Protein AF-A0A2L2Z8I0-F1 (afdb_monomer_lite)

pLDDT: mean 86.8, std 8.37, range [50.72, 96.5]

Organism: Parasteatoda tepidariorum (NCBI:txid114398)

Secondary structure (DSSP, 8-state):
-HHHHHHHHHHHHHTTT-HHHHHHHHHHHHHHHHHHHHHHHHHHHHHHHHHHHHHHHHHHHHHHHHHHTT--

Radius of gyration: 24.86 Å; chains: 1; bounding box: 50×15×68 Å

Structure (mmCIF, N/CA/C/O backbone):
data_AF-A0A2L2Z8I0-F1
#
_entry.id   AF-A0A2L2Z8I0-F1
#
loop_
_atom_site.group_PDB
_atom_site.id
_atom_site.type_symbol
_atom_site.label_atom_id
_atom_site.label_alt_id
_atom_site.label_comp_id
_atom_site.label_asym_id
_atom_site.label_entity_id
_atom_site.label_seq_id
_atom_site.pdbx_PDB_ins_code
_atom_site.Cartn_x
_atom_site.Cartn_y
_atom_site.Cartn_z
_atom_site.occupancy
_atom_site.B_iso_or_equiv
_atom_site.auth_seq_id
_atom_site.auth_comp_id
_atom_site.auth_asym_id
_atom_site.auth_atom_id
_atom_site.pdbx_PDB_model_num
ATOM 1 N N . GLU A 1 1 ? -8.199 2.213 2.146 1.00 74.75 1 GLU A N 1
ATOM 2 C CA . GLU A 1 1 ? -8.448 3.265 3.161 1.00 74.75 1 GLU A CA 1
ATOM 3 C C . GLU A 1 1 ? -9.895 3.321 3.658 1.00 74.75 1 GLU A C 1
ATOM 5 O O . GLU A 1 1 ? -10.123 3.063 4.828 1.00 74.75 1 GLU A O 1
ATOM 10 N N . ARG A 1 2 ? -10.907 3.507 2.800 1.00 82.75 2 ARG A N 1
ATOM 11 C CA . ARG A 1 2 ? -12.328 3.646 3.213 1.00 82.75 2 ARG A CA 1
ATOM 12 C C . ARG A 1 2 ? -12.887 2.558 4.161 1.00 82.75 2 ARG A C 1
ATOM 14 O O . ARG A 1 2 ? -13.734 2.845 5.002 1.00 82.75 2 ARG A O 1
ATOM 21 N N . LYS A 1 3 ? -12.412 1.307 4.056 1.00 78.56 3 LYS A N 1
ATOM 22 C CA . LYS A 1 3 ? -12.787 0.210 4.977 1.00 78.56 3 LYS A CA 1
ATOM 23 C C . LYS A 1 3 ? -12.176 0.362 6.381 1.00 78.56 3 LYS A C 1
ATOM 25 O O . LYS A 1 3 ? -12.841 0.039 7.354 1.00 78.56 3 LYS A O 1
ATOM 30 N N . VAL A 1 4 ? -10.955 0.893 6.493 1.00 81.81 4 VAL A N 1
ATOM 31 C CA . VAL A 1 4 ? -10.291 1.209 7.778 1.00 81.81 4 VAL A CA 1
ATOM 32 C C . VAL A 1 4 ? -11.102 2.266 8.534 1.00 81.81 4 VAL A C 1
ATOM 34 O O . VAL A 1 4 ? -11.381 2.110 9.721 1.00 81.81 4 VAL A O 1
ATOM 37 N N . GLU A 1 5 ? -11.573 3.301 7.838 1.00 84.81 5 GLU A N 1
ATOM 38 C CA . GLU A 1 5 ? -12.396 4.362 8.433 1.00 84.81 5 GLU A CA 1
ATOM 39 C C . GLU A 1 5 ? -13.768 3.858 8.902 1.00 84.81 5 GLU A C 1
ATOM 41 O O . GLU A 1 5 ? -14.224 4.21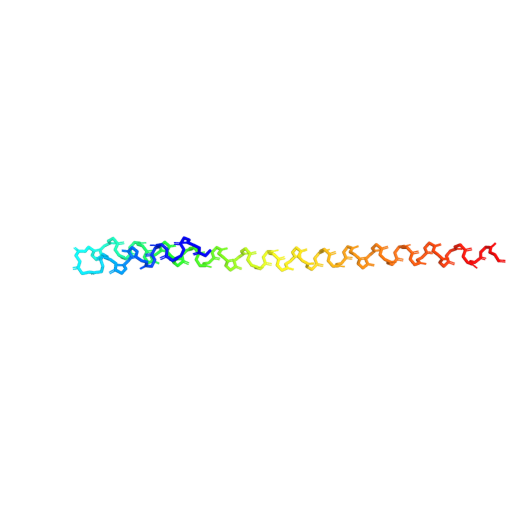4 9.990 1.00 84.81 5 GLU A O 1
ATOM 46 N N . GLN A 1 6 ? -14.415 2.990 8.117 1.00 84.88 6 GLN A N 1
ATOM 47 C CA . GLN A 1 6 ? -15.702 2.389 8.477 1.00 84.88 6 GLN A CA 1
ATOM 48 C C . GLN A 1 6 ? -15.615 1.508 9.729 1.00 84.88 6 GLN A C 1
ATOM 50 O O . GLN A 1 6 ? -16.496 1.581 10.590 1.00 84.88 6 GLN A O 1
ATOM 55 N N . GLU A 1 7 ? -14.556 0.706 9.864 1.00 81.31 7 GLU A N 1
ATOM 56 C CA . GLU A 1 7 ? -14.338 -0.123 11.055 1.00 81.31 7 GLU A CA 1
ATOM 57 C C . GLU A 1 7 ? -14.007 0.737 12.285 1.00 81.31 7 GLU A C 1
ATOM 59 O O . GLU A 1 7 ? -14.495 0.465 13.380 1.00 81.31 7 GLU A O 1
ATOM 64 N N . LEU A 1 8 ? -13.252 1.831 12.117 1.00 82.81 8 LEU A N 1
ATOM 65 C CA . LEU A 1 8 ? -12.996 2.808 13.185 1.00 82.81 8 LEU A CA 1
ATOM 66 C C . LEU A 1 8 ? -14.279 3.508 13.648 1.00 82.81 8 LEU A C 1
ATOM 68 O O . LEU A 1 8 ? -14.504 3.660 14.851 1.00 82.81 8 LEU A O 1
ATOM 72 N N . ALA A 1 9 ? -15.138 3.917 12.713 1.00 86.50 9 ALA A N 1
ATOM 73 C CA . ALA A 1 9 ? -16.427 4.530 13.024 1.00 86.50 9 ALA A CA 1
ATOM 74 C C . ALA A 1 9 ? -17.365 3.542 13.739 1.00 86.50 9 ALA A C 1
ATOM 76 O O . ALA A 1 9 ? -18.0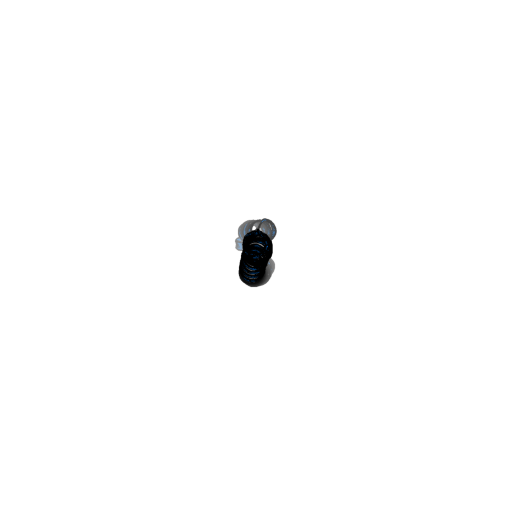12 3.895 14.728 1.00 86.50 9 ALA A O 1
ATOM 77 N N . SER A 1 10 ? -17.389 2.287 13.284 1.00 81.75 10 SER A N 1
ATOM 78 C CA . SER A 1 10 ? -18.187 1.212 13.883 1.00 81.75 10 SER A CA 1
ATOM 79 C C . SER A 1 10 ? -17.687 0.830 15.275 1.00 81.75 10 SER A C 1
ATOM 81 O O . SER A 1 10 ? -18.498 0.618 16.177 1.00 81.75 10 SER A O 1
ATOM 83 N N . ALA A 1 11 ? -16.367 0.814 15.486 1.00 83.19 11 ALA A N 1
ATOM 84 C CA . ALA A 1 11 ? -15.772 0.631 16.802 1.00 83.19 11 ALA A CA 1
ATOM 85 C C . ALA A 1 11 ? -16.195 1.765 17.745 1.00 83.19 11 ALA A C 1
ATOM 87 O O . ALA A 1 11 ? -16.811 1.487 18.771 1.00 83.19 11 ALA A O 1
ATOM 88 N N . LYS A 1 12 ? -15.984 3.034 17.355 1.00 85.06 12 LYS A N 1
ATOM 89 C CA . LYS A 1 12 ? -16.358 4.219 18.155 1.00 85.06 12 LYS A CA 1
ATOM 90 C C . LYS A 1 12 ? -17.835 4.229 18.554 1.00 85.06 12 LYS A C 1
ATOM 92 O O . LYS A 1 12 ? -18.158 4.568 19.689 1.00 85.06 12 LYS A O 1
ATOM 97 N N . LYS A 1 13 ? -18.727 3.820 17.648 1.00 86.06 13 LYS A N 1
ATOM 98 C CA . LYS A 1 13 ? -20.176 3.755 17.895 1.00 86.06 13 LYS A CA 1
ATOM 99 C C . LYS A 1 13 ? -20.567 2.670 18.906 1.00 86.06 13 LYS A C 1
ATOM 101 O O . LYS A 1 13 ? -21.547 2.837 19.626 1.00 86.06 13 LYS A O 1
ATOM 106 N N . ASN A 1 14 ? -19.809 1.576 18.972 1.00 84.38 14 ASN A N 1
ATOM 107 C CA . ASN A 1 14 ? -20.136 0.401 19.782 1.00 84.38 14 ASN A CA 1
ATOM 108 C C . ASN A 1 14 ? -19.299 0.273 21.070 1.00 84.38 14 ASN A C 1
ATOM 110 O O . ASN A 1 14 ? -19.566 -0.633 21.860 1.00 84.38 14 ASN A O 1
ATOM 114 N N . CYS A 1 15 ? -18.345 1.181 21.321 1.00 74.62 15 CYS A N 1
ATOM 115 C CA . CYS A 1 15 ? -17.416 1.131 22.459 1.00 74.62 15 CYS A CA 1
ATOM 116 C C . CYS A 1 15 ? -18.087 0.976 23.834 1.00 74.62 15 CYS A C 1
ATOM 118 O O . CYS A 1 15 ? -17.574 0.235 24.666 1.00 74.62 15 CYS A O 1
ATOM 120 N N . SER A 1 16 ? -19.207 1.661 24.094 1.00 77.94 16 SER A N 1
ATOM 121 C CA . SER A 1 16 ? -19.839 1.663 25.426 1.00 77.94 16 SER A CA 1
ATOM 122 C C . SER A 1 16 ? -20.868 0.552 25.628 1.00 77.94 16 SER A C 1
ATOM 124 O O . SER A 1 16 ? -21.042 0.074 26.744 1.00 77.94 16 SER A O 1
ATOM 126 N N . LYS A 1 17 ? -21.562 0.139 24.559 1.00 81.88 17 LYS A N 1
ATOM 127 C CA . LYS A 1 17 ? -22.712 -0.776 24.642 1.00 81.88 17 LYS A CA 1
ATOM 128 C C . LYS A 1 17 ? -22.368 -2.211 24.243 1.00 81.88 17 LYS A C 1
ATOM 130 O O . LYS A 1 17 ? -22.965 -3.143 24.767 1.00 81.88 17 LYS A O 1
ATOM 135 N N . TYR A 1 18 ? -21.395 -2.395 23.347 1.00 86.12 18 TYR A N 1
ATOM 136 C CA . TYR A 1 18 ? -21.031 -3.700 22.793 1.00 86.12 18 TYR A CA 1
ATOM 137 C C . TYR A 1 18 ? -19.510 -3.828 22.625 1.00 86.12 18 TYR A C 1
ATOM 139 O O . TYR A 1 18 ? -18.978 -3.823 21.514 1.00 86.12 18 TYR A O 1
ATOM 147 N N . ILE A 1 19 ? -18.809 -3.998 23.751 1.00 85.38 19 ILE A N 1
ATOM 148 C CA . ILE A 1 19 ? -17.339 -4.100 23.817 1.00 85.38 19 ILE A CA 1
ATOM 149 C C . ILE A 1 19 ? -16.797 -5.202 22.889 1.00 85.38 19 ILE A C 1
ATOM 151 O O . ILE A 1 19 ? -15.806 -4.990 22.196 1.00 85.38 19 ILE A O 1
ATOM 155 N N . SER A 1 20 ? -17.463 -6.360 22.818 1.00 87.12 20 SER A N 1
ATOM 156 C CA . SER A 1 20 ? -17.049 -7.476 21.949 1.00 87.12 20 SER A CA 1
ATOM 157 C C . SER A 1 20 ? -17.068 -7.102 20.458 1.00 87.12 20 SER A C 1
ATOM 159 O O . SER A 1 20 ? -16.112 -7.376 19.732 1.00 87.12 20 SER A O 1
ATOM 161 N N . VAL A 1 21 ? -18.110 -6.386 20.024 1.00 86.25 21 VAL A N 1
ATOM 162 C CA . VAL A 1 21 ? -18.266 -5.917 18.638 1.00 86.25 21 VAL A CA 1
ATOM 163 C C . VAL A 1 21 ? -17.226 -4.847 18.313 1.00 86.25 21 VAL A C 1
ATOM 165 O O . VAL A 1 21 ? -16.602 -4.894 17.255 1.00 86.25 21 VAL A O 1
ATOM 168 N N . ALA A 1 22 ? -16.975 -3.919 19.241 1.00 85.50 22 ALA A N 1
ATOM 169 C CA . ALA A 1 22 ? -15.929 -2.912 19.079 1.00 85.50 22 ALA A CA 1
ATOM 170 C C . ALA A 1 22 ? -14.532 -3.552 18.962 1.00 85.50 22 ALA A C 1
ATOM 172 O O . ALA A 1 22 ? -13.734 -3.162 18.111 1.00 85.50 22 ALA A O 1
ATOM 173 N N . LEU A 1 23 ? -14.247 -4.584 19.761 1.00 88.25 23 LEU A N 1
ATOM 174 C CA . LEU A 1 23 ? -12.966 -5.291 19.742 1.00 88.25 23 LEU A CA 1
ATOM 175 C C . LEU A 1 23 ? -12.777 -6.106 18.452 1.00 88.25 23 LEU A C 1
ATOM 177 O O . LEU A 1 23 ? -11.669 -6.173 17.915 1.00 88.25 23 LEU A O 1
ATOM 181 N N . GLN A 1 24 ? -13.851 -6.689 17.917 1.00 89.06 24 GLN A N 1
ATOM 182 C CA . GLN A 1 24 ? -13.828 -7.362 16.619 1.00 89.06 24 GLN A CA 1
ATOM 183 C C . GLN A 1 24 ? -13.579 -6.377 15.468 1.00 89.06 24 GLN A C 1
ATOM 185 O O . GLN A 1 24 ? -12.720 -6.648 14.627 1.00 89.06 24 GLN A O 1
ATOM 190 N N . ALA A 1 25 ? -14.250 -5.222 15.473 1.00 87.69 25 ALA A N 1
ATOM 191 C CA . ALA A 1 25 ? -14.030 -4.157 14.494 1.00 87.69 25 ALA A CA 1
ATOM 192 C C . ALA A 1 25 ? -12.571 -3.663 14.512 1.00 87.69 25 ALA A C 1
ATOM 194 O O . ALA A 1 25 ? -11.934 -3.556 13.467 1.00 87.69 25 ALA A O 1
ATOM 195 N N . LEU A 1 26 ? -11.974 -3.477 15.698 1.00 88.44 26 LEU A N 1
ATOM 196 C CA . LEU A 1 26 ? -10.557 -3.102 15.830 1.00 88.44 26 LEU A CA 1
ATOM 197 C C . LEU A 1 26 ? -9.595 -4.172 15.284 1.00 88.44 26 LEU A C 1
ATOM 199 O O . LEU A 1 26 ? -8.596 -3.840 14.643 1.00 88.44 26 LEU A O 1
ATOM 203 N N . LYS A 1 27 ? -9.887 -5.462 15.496 1.00 91.00 27 LYS A N 1
ATOM 204 C CA . LYS A 1 27 ? -9.086 -6.564 14.930 1.00 91.00 27 LYS A CA 1
ATOM 205 C C . LYS A 1 27 ? -9.147 -6.594 13.401 1.00 91.00 27 LYS A C 1
ATOM 207 O O . LYS A 1 27 ? -8.118 -6.809 12.760 1.00 91.00 27 LYS A O 1
ATOM 212 N N . LEU A 1 28 ? -10.333 -6.390 12.825 1.00 89.69 28 LEU A N 1
ATOM 213 C CA . LEU A 1 28 ? -10.515 -6.310 11.374 1.00 89.69 28 LEU A CA 1
ATOM 214 C C . LEU A 1 28 ? -9.797 -5.094 10.796 1.00 89.69 28 LEU A C 1
ATOM 216 O O . LEU A 1 28 ? -9.101 -5.219 9.791 1.00 89.69 28 LEU A O 1
ATOM 220 N N . ASN A 1 29 ? -9.880 -3.960 11.486 1.00 90.06 29 ASN A N 1
ATOM 221 C CA . ASN A 1 29 ? -9.194 -2.744 11.091 1.00 90.06 29 ASN A CA 1
ATOM 222 C C . ASN A 1 29 ? -7.674 -2.946 10.974 1.00 90.06 29 ASN A C 1
ATOM 224 O O . ASN A 1 29 ? -7.100 -2.764 9.903 1.00 90.06 29 ASN A O 1
ATOM 228 N N . LYS A 1 30 ? -7.048 -3.497 12.022 1.00 91.44 30 LYS A N 1
ATOM 229 C CA . LYS A 1 30 ? -5.611 -3.815 12.028 1.00 91.44 30 LYS A CA 1
ATOM 230 C C . LYS A 1 30 ? -5.195 -4.755 10.887 1.00 91.44 30 LYS A C 1
ATOM 232 O O . LYS A 1 30 ? -4.061 -4.712 10.412 1.00 91.44 30 LYS A O 1
ATOM 237 N N . ARG A 1 31 ? -6.087 -5.648 10.447 1.00 92.19 31 ARG A N 1
ATOM 238 C CA . ARG A 1 31 ? -5.834 -6.527 9.296 1.00 92.19 31 ARG A CA 1
ATOM 239 C C . ARG A 1 31 ? -5.897 -5.756 7.976 1.00 92.19 31 ARG A C 1
ATOM 241 O O . ARG A 1 31 ? -5.051 -5.999 7.121 1.00 92.19 31 ARG A O 1
ATOM 248 N N . TYR A 1 32 ? -6.850 -4.841 7.818 1.00 91.19 32 TYR A N 1
ATOM 249 C CA . TYR A 1 32 ? -6.938 -3.993 6.630 1.00 91.19 32 TYR A CA 1
ATOM 250 C C . TYR A 1 32 ? -5.757 -3.028 6.509 1.00 91.19 32 TYR A C 1
ATOM 252 O O . TYR A 1 32 ? -5.255 -2.855 5.405 1.00 91.19 32 TYR A O 1
ATOM 260 N N . GLU A 1 33 ? -5.253 -2.483 7.618 1.00 90.44 33 GLU A N 1
ATOM 261 C CA . GLU A 1 33 ? -4.025 -1.670 7.626 1.00 90.44 33 GLU A CA 1
ATOM 262 C C . GLU A 1 33 ? -2.813 -2.461 7.114 1.00 90.44 33 GLU A C 1
ATOM 264 O O . GLU A 1 33 ? -2.070 -1.986 6.258 1.00 90.44 33 GLU A O 1
ATOM 269 N N . LYS A 1 34 ? -2.641 -3.712 7.564 1.00 93.12 34 LYS A N 1
ATOM 270 C CA . LYS A 1 34 ? -1.567 -4.585 7.058 1.00 93.12 34 LYS A CA 1
ATOM 271 C C . LYS A 1 34 ? -1.701 -4.883 5.566 1.00 93.12 34 LYS A C 1
ATOM 273 O O . LYS A 1 34 ? -0.699 -4.932 4.861 1.00 93.12 34 LYS A O 1
ATOM 278 N N . GLN A 1 35 ? -2.925 -5.129 5.098 1.00 91.19 35 GLN A N 1
ATOM 279 C CA . GLN A 1 35 ? -3.175 -5.366 3.676 1.00 91.19 35 GLN A CA 1
ATOM 280 C C . GLN A 1 35 ? -2.881 -4.120 2.843 1.00 91.19 35 GLN A C 1
ATOM 282 O O . GLN A 1 35 ? -2.315 -4.256 1.766 1.00 91.19 35 GLN A O 1
ATOM 287 N N . LEU A 1 36 ? -3.216 -2.933 3.354 1.00 92.44 36 LEU A N 1
ATOM 288 C CA . LEU A 1 36 ? -2.904 -1.670 2.697 1.00 92.44 36 LEU A CA 1
ATOM 289 C C . LEU A 1 36 ? -1.389 -1.504 2.530 1.00 92.44 36 LEU A C 1
ATOM 291 O O . LEU A 1 36 ? -0.931 -1.384 1.404 1.00 92.44 36 LEU A O 1
ATOM 295 N N . GLY A 1 37 ? -0.608 -1.683 3.600 1.00 92.56 37 GLY A N 1
ATOM 296 C CA . GLY A 1 37 ? 0.853 -1.581 3.510 1.00 92.56 37 GLY A CA 1
ATOM 297 C C . GLY A 1 37 ? 1.497 -2.602 2.558 1.00 92.56 37 GLY A C 1
ATOM 298 O O . GLY A 1 37 ? 2.493 -2.303 1.904 1.00 92.56 37 GLY A O 1
ATOM 299 N N . HIS A 1 38 ? 0.928 -3.807 2.430 1.00 92.94 38 HIS A N 1
ATOM 300 C CA . HIS A 1 38 ? 1.402 -4.780 1.439 1.00 92.94 38 HIS A CA 1
ATOM 301 C C . HIS A 1 38 ? 1.077 -4.358 -0.002 1.00 92.94 38 HIS A C 1
ATOM 303 O O . HIS A 1 38 ? 1.897 -4.559 -0.900 1.00 92.94 38 HIS A O 1
ATOM 309 N N . ILE A 1 39 ? -0.102 -3.770 -0.225 1.00 94.12 39 ILE A N 1
ATOM 310 C CA . ILE A 1 39 ? -0.489 -3.213 -1.525 1.00 94.12 39 ILE A CA 1
ATOM 311 C C . ILE A 1 39 ? 0.431 -2.048 -1.882 1.00 94.12 39 ILE A C 1
ATOM 313 O O . ILE A 1 39 ? 0.919 -2.020 -3.005 1.00 94.12 39 ILE A O 1
ATOM 317 N N . ASP A 1 40 ? 0.738 -1.165 -0.933 1.00 94.94 40 ASP A N 1
ATOM 318 C CA . ASP A 1 40 ? 1.634 -0.026 -1.154 1.00 94.94 40 ASP A CA 1
ATOM 319 C C . ASP A 1 40 ? 3.040 -0.498 -1.552 1.00 94.94 40 ASP A C 1
ATOM 321 O O . ASP A 1 40 ? 3.583 -0.057 -2.561 1.00 94.94 40 ASP A O 1
ATOM 325 N N . GLY A 1 41 ? 3.601 -1.486 -0.842 1.00 94.69 41 GLY A N 1
ATOM 326 C CA . GLY A 1 41 ? 4.898 -2.071 -1.207 1.00 94.69 41 GLY A CA 1
ATOM 327 C C . GLY A 1 41 ? 4.889 -2.769 -2.575 1.00 94.69 41 GLY A C 1
ATOM 328 O O . GLY A 1 41 ? 5.860 -2.696 -3.335 1.00 94.69 41 GLY A O 1
ATOM 329 N N . THR A 1 42 ? 3.776 -3.420 -2.923 1.00 95.75 42 THR A N 1
ATOM 330 C CA . THR A 1 42 ? 3.594 -4.035 -4.246 1.00 95.75 42 THR A CA 1
ATOM 331 C C . THR A 1 42 ? 3.491 -2.968 -5.337 1.00 95.75 42 THR A C 1
ATOM 333 O O . THR A 1 42 ? 4.086 -3.126 -6.401 1.00 95.75 42 THR A O 1
ATOM 336 N N . LEU A 1 43 ? 2.794 -1.862 -5.066 1.00 96.38 43 LEU A N 1
ATOM 337 C CA . LEU A 1 43 ? 2.656 -0.737 -5.985 1.00 96.38 43 LEU A CA 1
ATOM 338 C C . LEU A 1 43 ? 4.016 -0.098 -6.273 1.00 96.38 43 LEU A C 1
ATOM 340 O O . LEU A 1 43 ? 4.367 0.025 -7.440 1.00 96.38 43 LEU A O 1
ATOM 344 N N . THR A 1 44 ? 4.821 0.192 -5.245 1.00 95.56 44 THR A N 1
ATOM 345 C CA . THR A 1 44 ? 6.184 0.724 -5.426 1.00 95.56 44 THR A CA 1
ATOM 346 C C . THR A 1 44 ? 7.054 -0.213 -6.265 1.00 95.56 44 THR A C 1
ATOM 348 O O . THR A 1 44 ? 7.827 0.232 -7.111 1.00 95.56 44 THR A O 1
ATOM 351 N N . THR A 1 45 ? 6.904 -1.528 -6.083 1.00 96.25 45 THR A N 1
ATOM 352 C CA . THR A 1 45 ? 7.631 -2.517 -6.894 1.00 96.25 45 THR A CA 1
ATOM 353 C C . THR A 1 45 ? 7.205 -2.459 -8.365 1.00 96.25 45 THR A C 1
ATOM 355 O O . THR A 1 45 ? 8.056 -2.515 -9.251 1.00 96.25 45 THR A O 1
ATOM 358 N N . ILE A 1 46 ? 5.906 -2.311 -8.642 1.00 96.12 46 ILE A N 1
ATOM 359 C CA . ILE A 1 46 ? 5.378 -2.167 -10.008 1.00 96.12 46 ILE A CA 1
ATOM 360 C C . ILE A 1 46 ? 5.823 -0.841 -10.634 1.00 96.12 46 ILE A C 1
ATOM 362 O O . ILE A 1 46 ? 6.188 -0.812 -11.806 1.00 96.12 46 ILE A O 1
ATOM 366 N N . GLU A 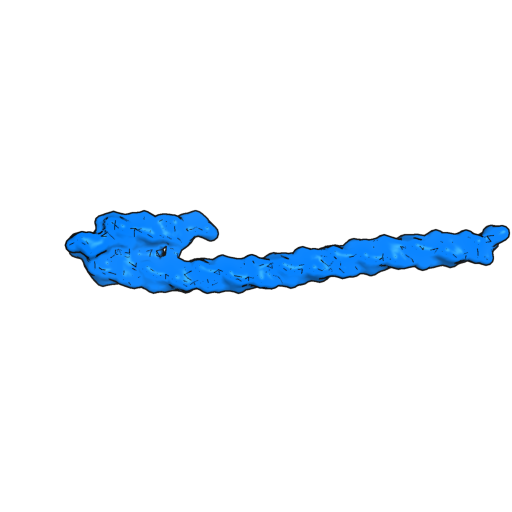1 47 ? 5.816 0.253 -9.875 1.00 96.50 47 GLU A N 1
ATOM 367 C CA . GLU A 1 47 ? 6.294 1.558 -10.339 1.00 96.50 47 GLU A CA 1
ATOM 368 C C . GLU A 1 47 ? 7.769 1.497 -10.735 1.00 96.50 47 GLU A C 1
ATOM 370 O O . GLU A 1 47 ? 8.117 1.917 -11.838 1.00 96.50 47 GLU A O 1
ATOM 375 N N . TYR A 1 48 ? 8.603 0.872 -9.901 1.00 95.25 48 TYR A N 1
ATOM 376 C CA . TYR A 1 48 ? 10.015 0.658 -10.203 1.00 95.25 48 TYR A CA 1
ATOM 377 C C . TYR A 1 48 ? 10.218 -0.206 -11.456 1.00 95.25 48 TYR A C 1
ATOM 379 O O . TYR A 1 48 ? 11.043 0.106 -12.313 1.00 95.25 48 TYR A O 1
ATOM 387 N N . GLN A 1 49 ? 9.433 -1.278 -11.611 1.00 94.44 49 GLN A N 1
ATOM 388 C CA . GLN A 1 49 ? 9.463 -2.096 -12.826 1.00 94.44 49 GLN A CA 1
ATOM 389 C C . GLN A 1 49 ? 9.045 -1.300 -14.069 1.00 94.44 49 GLN A C 1
ATOM 391 O O . GLN A 1 49 ? 9.634 -1.480 -15.134 1.00 94.44 49 GLN A O 1
ATOM 396 N N . ARG A 1 50 ? 8.055 -0.409 -13.947 1.00 95.56 50 ARG A N 1
ATOM 397 C CA . ARG A 1 50 ? 7.603 0.447 -15.050 1.00 95.56 50 ARG A CA 1
ATOM 398 C C . ARG A 1 50 ? 8.698 1.418 -15.483 1.00 95.56 50 ARG A C 1
ATOM 400 O O . ARG A 1 50 ? 8.964 1.527 -16.674 1.00 95.56 50 ARG A O 1
ATOM 407 N N . GLU A 1 51 ? 9.356 2.065 -14.528 1.00 94.00 51 GLU A N 1
ATOM 408 C CA . GLU A 1 51 ? 10.472 2.977 -14.792 1.00 94.00 51 GLU A CA 1
ATOM 409 C C . GLU A 1 51 ? 11.663 2.244 -15.430 1.00 94.00 51 GLU A C 1
ATOM 411 O O . GLU A 1 51 ? 12.244 2.719 -16.406 1.00 94.00 51 GLU A O 1
ATOM 416 N N . ALA A 1 52 ? 11.980 1.036 -14.955 1.00 93.19 52 ALA A N 1
ATOM 417 C CA . ALA A 1 52 ? 13.012 0.199 -15.561 1.00 93.19 52 ALA A CA 1
ATOM 418 C C . ALA A 1 52 ? 12.685 -0.172 -17.022 1.00 93.19 52 ALA A C 1
ATOM 420 O O . ALA A 1 52 ? 13.577 -0.158 -17.871 1.00 93.19 52 ALA A O 1
ATOM 421 N N . LEU A 1 53 ? 11.418 -0.470 -17.338 1.00 93.94 53 LEU A N 1
ATOM 422 C CA . LEU A 1 53 ? 10.973 -0.738 -18.711 1.00 93.94 53 LEU A CA 1
ATOM 423 C C . LEU A 1 53 ? 11.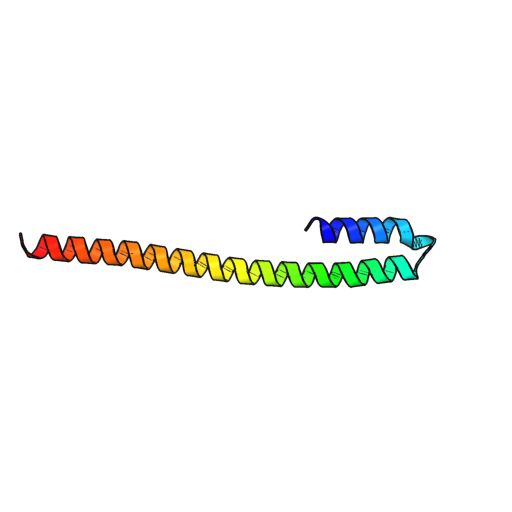047 0.509 -19.602 1.00 93.94 53 LEU A C 1
ATOM 425 O O . LEU A 1 53 ? 11.452 0.407 -20.757 1.00 93.94 53 LEU A O 1
ATOM 429 N N . GLU A 1 54 ? 10.694 1.681 -19.078 1.00 93.38 54 GLU A N 1
ATOM 430 C CA . GLU A 1 54 ? 10.776 2.950 -19.808 1.00 93.38 54 GLU A CA 1
ATOM 431 C C . GLU A 1 54 ? 12.236 3.330 -20.114 1.00 93.38 54 GLU A C 1
ATOM 433 O O . GLU A 1 54 ? 12.580 3.671 -21.249 1.00 93.38 54 GLU A O 1
ATOM 438 N N . SER A 1 55 ? 13.129 3.153 -19.139 1.00 92.25 55 SER A N 1
ATOM 439 C CA . SER A 1 55 ? 14.577 3.306 -19.318 1.00 92.25 55 SER A CA 1
ATOM 440 C C . SER A 1 55 ? 15.141 2.309 -20.339 1.00 92.25 55 SER A C 1
ATOM 442 O O . SER A 1 55 ? 15.916 2.677 -21.222 1.00 92.25 55 SER A O 1
ATOM 444 N N . ALA A 1 56 ? 14.698 1.050 -20.304 1.00 90.12 56 ALA A N 1
ATOM 445 C CA . ALA A 1 56 ? 15.102 0.057 -21.297 1.00 90.12 56 ALA A CA 1
ATOM 446 C C . ALA A 1 56 ? 14.615 0.414 -22.712 1.00 90.12 56 ALA A C 1
ATOM 448 O O . ALA A 1 56 ? 15.365 0.242 -23.675 1.00 90.12 56 ALA A O 1
ATOM 449 N N . ASN A 1 57 ? 13.390 0.936 -22.845 1.00 90.56 57 ASN A N 1
ATOM 450 C CA . ASN A 1 57 ? 12.835 1.335 -24.137 1.00 90.56 57 ASN A CA 1
ATOM 451 C C . ASN A 1 57 ? 13.587 2.534 -24.731 1.00 90.56 57 ASN A C 1
ATOM 453 O O . ASN A 1 57 ? 14.014 2.483 -25.882 1.00 90.56 57 ASN A O 1
ATOM 457 N N . THR A 1 58 ? 13.828 3.575 -23.932 1.00 89.12 58 THR A N 1
ATOM 458 C CA . THR A 1 58 ? 14.620 4.736 -24.373 1.00 89.12 58 THR A CA 1
ATOM 459 C C . THR A 1 58 ? 16.052 4.338 -24.734 1.00 89.12 58 THR A C 1
ATOM 461 O O . THR A 1 58 ? 16.564 4.759 -25.769 1.00 89.12 58 THR A O 1
ATOM 464 N N . ASN A 1 59 ? 16.689 3.453 -23.962 1.00 89.00 59 ASN A N 1
ATOM 465 C CA . ASN A 1 59 ? 18.021 2.944 -24.284 1.00 89.00 59 ASN A CA 1
ATOM 466 C C . ASN A 1 59 ? 18.040 2.139 -25.601 1.00 89.00 59 ASN A C 1
ATOM 468 O O . ASN A 1 59 ? 18.975 2.261 -26.392 1.00 89.00 59 ASN A O 1
ATOM 472 N N . ALA A 1 60 ? 16.998 1.352 -25.883 1.00 88.62 60 ALA A N 1
ATOM 473 C CA . ALA A 1 60 ? 16.868 0.637 -27.153 1.00 88.62 60 ALA A CA 1
ATOM 474 C C . ALA A 1 60 ? 16.702 1.596 -28.347 1.00 88.62 60 ALA A C 1
ATOM 476 O O . ALA A 1 60 ? 17.318 1.390 -29.397 1.00 88.62 60 ALA A O 1
ATOM 477 N N . GLU A 1 61 ? 15.918 2.665 -28.187 1.00 86.75 61 GLU A N 1
ATOM 478 C CA . GLU A 1 61 ? 15.782 3.722 -29.196 1.00 86.75 61 GLU A CA 1
ATOM 479 C C . GLU A 1 61 ? 17.111 4.450 -29.439 1.00 86.75 61 GLU A C 1
ATOM 481 O O . GLU A 1 61 ? 17.497 4.645 -30.593 1.00 86.75 61 GLU A O 1
ATOM 486 N N . VAL A 1 62 ? 17.867 4.762 -28.381 1.00 87.69 62 VAL A N 1
ATOM 487 C CA . VAL A 1 62 ? 19.208 5.359 -28.488 1.00 87.69 62 VAL A CA 1
ATOM 488 C C . VAL A 1 62 ? 20.157 4.447 -29.264 1.00 87.69 62 VAL A C 1
ATOM 490 O O . VAL A 1 62 ? 20.814 4.912 -30.194 1.00 87.69 62 VAL A O 1
ATOM 493 N N . ILE A 1 63 ? 20.204 3.148 -28.952 1.00 85.81 63 ILE A N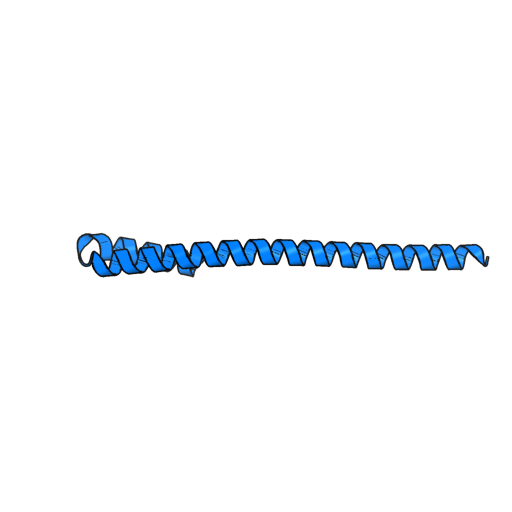 1
ATOM 494 C CA . ILE A 1 63 ? 21.047 2.183 -29.680 1.00 85.81 63 ILE A CA 1
ATOM 495 C C . ILE A 1 63 ? 20.658 2.126 -31.161 1.00 85.81 63 ILE A C 1
ATOM 497 O O . ILE A 1 63 ? 21.533 2.067 -32.026 1.00 85.81 63 ILE A O 1
ATOM 501 N N . LYS A 1 64 ? 19.361 2.176 -31.478 1.00 86.50 64 LYS A N 1
ATOM 502 C CA . LYS A 1 64 ? 18.879 2.182 -32.863 1.00 86.50 64 LYS A CA 1
ATOM 503 C C . LYS A 1 64 ? 19.352 3.425 -33.623 1.00 86.50 64 LYS A C 1
ATOM 505 O O . LYS A 1 64 ? 19.844 3.285 -34.742 1.00 86.50 64 LYS A O 1
ATOM 510 N N . VAL A 1 65 ? 19.251 4.607 -33.014 1.00 83.06 65 VAL A N 1
ATOM 511 C CA . VAL A 1 65 ? 19.723 5.872 -33.607 1.00 83.06 65 VAL A CA 1
ATOM 512 C C . VAL A 1 65 ? 21.245 5.877 -33.751 1.00 83.06 65 VAL A C 1
ATOM 514 O O . VAL A 1 65 ? 21.754 6.216 -34.815 1.00 83.06 65 VAL A O 1
ATOM 517 N N . MET A 1 66 ? 21.982 5.430 -32.729 1.00 78.69 66 MET A N 1
ATOM 518 C CA . MET A 1 66 ? 23.442 5.285 -32.794 1.00 78.69 66 MET A CA 1
ATOM 519 C C . MET A 1 66 ? 23.876 4.307 -33.891 1.00 78.69 66 MET A C 1
ATOM 521 O O . MET A 1 66 ? 24.888 4.525 -34.553 1.00 78.69 66 MET A O 1
ATOM 525 N N . GLY A 1 67 ? 23.110 3.234 -34.096 1.00 79.56 67 GLY A N 1
ATOM 526 C CA . GLY A 1 67 ? 23.315 2.290 -35.184 1.00 79.56 67 GLY A CA 1
ATOM 527 C C . GLY A 1 67 ? 23.118 2.950 -36.543 1.00 79.56 67 GLY A C 1
ATOM 528 O O . GLY A 1 67 ? 24.011 2.861 -37.372 1.00 79.56 67 GLY A O 1
ATOM 529 N N . GLN A 1 68 ? 21.994 3.639 -36.760 1.00 77.50 68 GLN A N 1
ATOM 530 C CA . GLN A 1 68 ? 21.702 4.343 -38.016 1.00 77.50 68 GLN A CA 1
ATOM 531 C C . GLN A 1 68 ? 22.757 5.407 -38.348 1.00 77.50 68 GLN A C 1
ATOM 533 O O . GLN A 1 68 ? 23.263 5.415 -39.464 1.00 77.50 68 GLN A O 1
ATOM 538 N N . ALA A 1 69 ? 23.165 6.211 -37.362 1.00 71.88 69 ALA A N 1
ATOM 539 C CA . ALA A 1 69 ? 24.178 7.255 -37.524 1.00 71.88 69 ALA A CA 1
ATOM 540 C C . ALA A 1 69 ? 25.581 6.725 -37.879 1.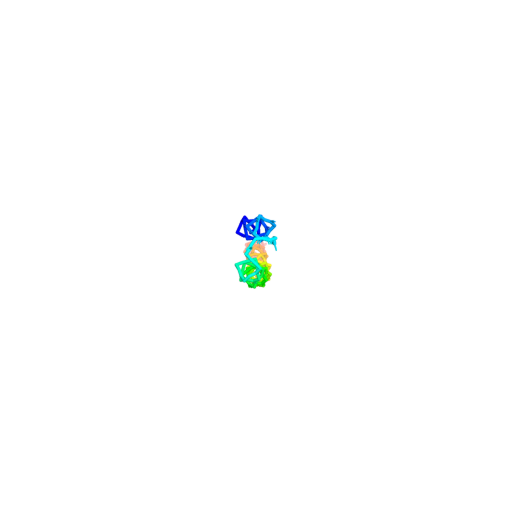00 71.88 69 ALA A C 1
ATOM 542 O O . ALA A 1 69 ? 26.435 7.493 -38.301 1.00 71.88 69 ALA A O 1
ATOM 543 N N . ARG A 1 70 ? 25.853 5.427 -37.688 1.00 70.75 70 ARG A N 1
ATOM 544 C CA . ARG A 1 70 ? 27.131 4.798 -38.060 1.00 70.75 70 ARG A CA 1
ATOM 545 C C . ARG A 1 70 ? 27.199 4.397 -39.542 1.00 70.75 70 ARG A C 1
ATOM 547 O O . ARG A 1 70 ? 28.290 4.108 -40.027 1.00 70.75 70 ARG A O 1
ATOM 554 N N . TRP A 1 71 ? 26.058 4.307 -40.228 1.00 55.50 71 TRP A N 1
ATOM 555 C CA . TRP A 1 71 ? 25.976 3.891 -41.636 1.00 55.50 71 TRP A CA 1
ATOM 556 C C . TRP A 1 71 ? 25.785 5.063 -42.613 1.00 55.50 71 TRP A C 1
ATOM 558 O O . TRP A 1 71 ? 25.697 4.817 -43.816 1.00 55.50 71 TRP A O 1
ATOM 568 N N . GLU A 1 72 ? 25.735 6.297 -42.105 1.00 50.72 72 GLU A N 1
ATOM 569 C CA . GLU A 1 72 ? 25.874 7.551 -42.865 1.00 50.72 72 GLU A CA 1
ATOM 570 C C . GLU A 1 72 ? 27.317 8.066 -42.779 1.00 50.72 72 GLU A C 1
ATOM 572 O O . GLU A 1 72 ? 27.814 8.573 -43.810 1.00 50.72 72 GLU A O 1
#

Foldseek 3Di:
DVLLVVLVVQLVVCVPPPVPSNVVSVVVSVVVVVVVVVVVVVVVVVVVVVVVVVVVVVVVVVVVVVVVVVVD

Sequence (72 aa):
ERKVEQELASAKKNCSKYISVALQALKLNKRYEKQLGHIDGTLTTIEYQREALESANTNAEVIKVMGQARWE

InterPro domains:
  IPR005024 Snf7 family [PF03357] (2-69)
  IPR005024 Snf7 family [PTHR22761] (1-69)